Protein AF-A0A2D9H4W1-F1 (afdb_monomer)

Foldseek 3Di:
DPPPPPLPAQDAQCRQCVVVQVQWDFPDWADDDFKIWTWTAHPQGKIKIFIWGQDPSHIHTPDMDIDHD

Mean predicted aligned error: 6.8 Å

Secondary structure (DSSP, 8-state):
---------S--HHHHHHHHHTT-EEEEEEEETTEEEEEEEETTTEEEEEEEEEETTEEEEEEEEEEE-

Solvent-accessible surface area (backbone atoms only — not comparable to full-atom values): 4064 Å² total; per-residue (Å²): 133,84,78,83,65,71,74,76,57,64,31,49,69,68,64,44,44,51,87,74,34,82,78,33,43,83,75,47,76,50,80,54,100,52,38,33,40,42,34,26,41,27,93,87,63,34,36,36,41,32,39,27,40,57,49,101,70,20,34,39,70,78,48,71,50,78,49,74,119

Nearest PDB structures (foldseek):
  5ts4-assembly1_A  TM=8.071E-01  e=2.998E-01  synthetic construct
  8f5o-assembly1_E  TM=7.866E-01  e=5.128E-01  Leishmania tarentolae
  2xf3-assembly1_A  TM=6.043E-01  e=1.752E-01  Streptomyces clavuligerus
  2xf3-assembly2_B  TM=6.064E-01  e=2.660E-01  Streptomyces clavuligerus
  1yqf-assembly2_E  TM=5.057E-01  e=1.593E+00  Leishmania major

Radius of gyration: 13.34 Å; Cα contacts (8 Å, |Δi|>4): 130; chains: 1; bounding box: 28×38×35 Å

pLDDT: mean 84.63, std 15.38, range [37.28, 96.38]

Structure (mmCIF, N/CA/C/O backbone):
data_AF-A0A2D9H4W1-F1
#
_entry.id   AF-A0A2D9H4W1-F1
#
loop_
_atom_site.group_PDB
_atom_site.id
_atom_site.type_symbol
_atom_site.label_atom_id
_atom_site.label_alt_id
_atom_site.label_comp_id
_atom_site.label_asym_id
_atom_site.label_entity_id
_atom_site.label_seq_id
_atom_site.pdbx_PDB_ins_code
_atom_site.Cartn_x
_atom_site.Cartn_y
_atom_site.Cartn_z
_atom_site.occupancy
_atom_site.B_iso_or_equiv
_atom_site.auth_seq_id
_atom_site.auth_comp_id
_atom_site.auth_asym_id
_atom_site.auth_atom_id
_atom_site.pdbx_PDB_model_num
ATOM 1 N N . MET A 1 1 ? 0.471 -27.479 -19.766 1.00 37.28 1 MET A N 1
ATOM 2 C CA . MET A 1 1 ? -0.393 -26.285 -19.730 1.00 37.28 1 MET A CA 1
ATOM 3 C C . MET A 1 1 ? 0.406 -25.254 -18.981 1.00 37.28 1 MET A C 1
ATOM 5 O O . MET 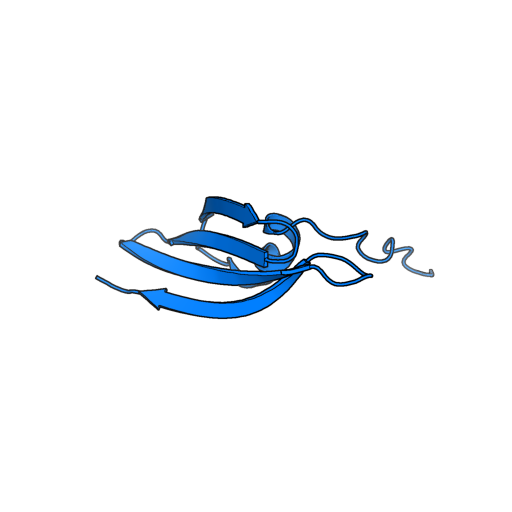A 1 1 ? 0.302 -25.154 -17.767 1.00 37.28 1 MET A O 1
ATOM 9 N N . ASP A 1 2 ? 1.310 -24.618 -19.708 1.00 43.19 2 ASP A N 1
ATOM 10 C CA . ASP A 1 2 ? 2.068 -23.477 -19.235 1.00 43.19 2 ASP A CA 1
ATOM 11 C C . ASP A 1 2 ? 1.046 -22.361 -19.057 1.00 43.19 2 ASP A C 1
ATOM 13 O O . ASP A 1 2 ? 0.377 -21.945 -20.003 1.00 43.19 2 ASP A O 1
ATOM 17 N N . LEU A 1 3 ? 0.793 -22.024 -17.797 1.00 43.16 3 LEU A N 1
ATOM 18 C CA . LEU A 1 3 ? -0.066 -20.918 -17.438 1.00 43.16 3 LEU A CA 1
ATOM 19 C C . LEU A 1 3 ? 0.718 -19.673 -17.857 1.00 43.16 3 LEU A C 1
ATOM 21 O O . LEU A 1 3 ? 1.610 -19.239 -17.134 1.00 43.16 3 LEU A O 1
ATOM 25 N N . ASP A 1 4 ? 0.447 -19.188 -19.067 1.00 45.06 4 ASP A N 1
ATOM 26 C CA . ASP A 1 4 ? 0.908 -17.905 -19.597 1.00 45.06 4 ASP A CA 1
ATOM 27 C C . ASP A 1 4 ? 0.256 -16.810 -18.735 1.00 45.06 4 ASP A C 1
ATOM 29 O O . ASP A 1 4 ? -0.731 -16.179 -19.103 1.00 45.06 4 ASP A O 1
ATOM 33 N N . ILE A 1 5 ? 0.711 -16.701 -17.483 1.00 53.44 5 ILE A N 1
ATOM 34 C CA . ILE A 1 5 ? 0.517 -15.504 -16.687 1.00 53.44 5 ILE A CA 1
ATOM 35 C C . ILE A 1 5 ? 1.490 -14.527 -17.337 1.00 53.44 5 ILE A C 1
ATOM 37 O O . ILE A 1 5 ? 2.698 -14.758 -17.208 1.00 53.44 5 ILE A O 1
ATOM 41 N N . PRO A 1 6 ? 1.025 -13.498 -18.072 1.00 47.69 6 PRO A N 1
ATOM 42 C CA . PRO A 1 6 ? 1.925 -12.440 -18.497 1.00 47.69 6 PRO A CA 1
ATOM 43 C C . PRO A 1 6 ? 2.684 -12.009 -17.244 1.00 47.69 6 PRO A C 1
ATOM 45 O O . PRO A 1 6 ? 2.054 -11.669 -16.239 1.00 47.69 6 PRO A O 1
ATOM 48 N N . GLY A 1 7 ? 4.022 -12.115 -17.252 1.00 50.50 7 GLY A N 1
ATOM 49 C CA . GLY A 1 7 ? 4.832 -11.532 -16.176 1.00 50.50 7 GLY A CA 1
ATOM 50 C C . GLY A 1 7 ? 4.300 -10.117 -15.940 1.00 50.50 7 GLY A C 1
ATOM 51 O O . GLY A 1 7 ? 3.949 -9.506 -16.949 1.00 50.50 7 GLY A O 1
ATO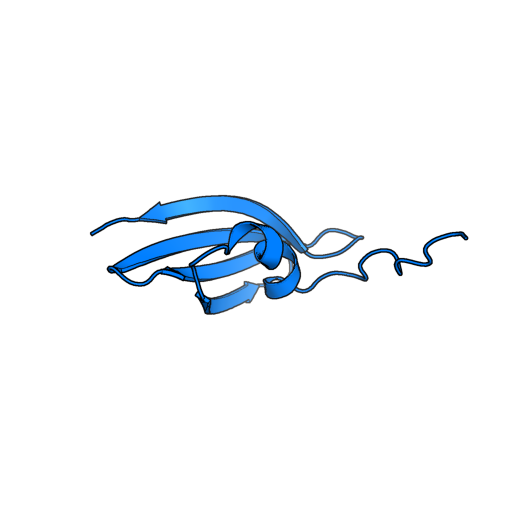M 52 N N . PRO A 1 8 ? 4.127 -9.659 -14.685 1.00 49.34 8 PRO A N 1
ATOM 53 C CA . PRO A 1 8 ? 3.017 -8.794 -14.238 1.00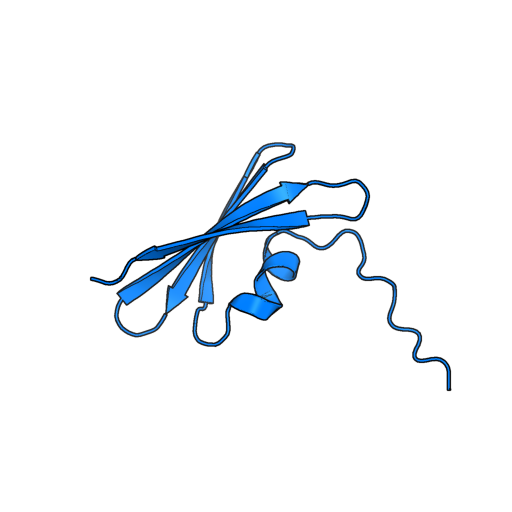 49.34 8 PRO A CA 1
ATOM 54 C C . PRO A 1 8 ? 2.881 -7.390 -14.870 1.00 49.34 8 PRO A C 1
ATOM 56 O O . PRO A 1 8 ? 2.217 -6.526 -14.313 1.00 49.34 8 PRO A O 1
ATOM 59 N N . GLY A 1 9 ? 3.468 -7.129 -16.036 1.00 60.28 9 GLY A N 1
ATOM 60 C CA . GLY A 1 9 ? 3.685 -5.797 -16.552 1.00 60.28 9 GLY A CA 1
ATOM 61 C C . GLY A 1 9 ? 4.655 -5.073 -15.635 1.00 60.28 9 GLY A C 1
ATOM 62 O O . GLY A 1 9 ? 5.211 -5.649 -14.705 1.00 60.28 9 GLY A O 1
ATOM 63 N N . THR A 1 10 ? 4.870 -3.801 -15.911 1.00 76.44 10 THR A N 1
ATOM 64 C CA . THR A 1 10 ? 5.262 -2.846 -14.881 1.00 76.44 10 THR A CA 1
ATOM 65 C C . THR A 1 10 ? 3.979 -2.512 -1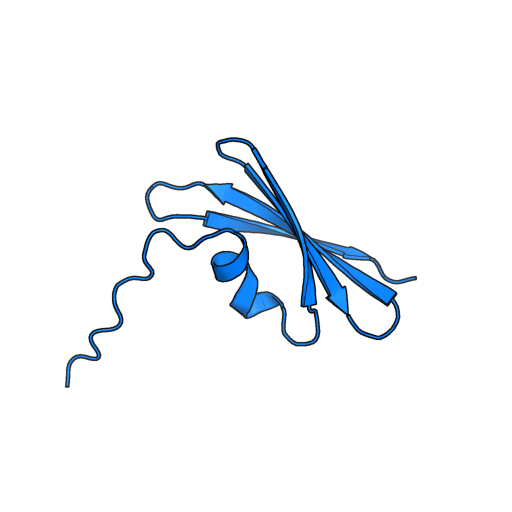4.101 1.00 76.44 10 THR A C 1
ATOM 67 O O . THR A 1 10 ? 3.240 -1.653 -14.594 1.00 76.44 10 THR A O 1
ATOM 70 N N . PRO A 1 11 ? 3.639 -3.209 -12.988 1.00 83.50 11 PRO A N 1
ATOM 71 C CA . PRO A 1 11 ? 2.406 -2.964 -12.238 1.00 83.50 11 PRO A CA 1
ATOM 72 C C . PRO A 1 11 ? 2.311 -1.499 -11.844 1.00 83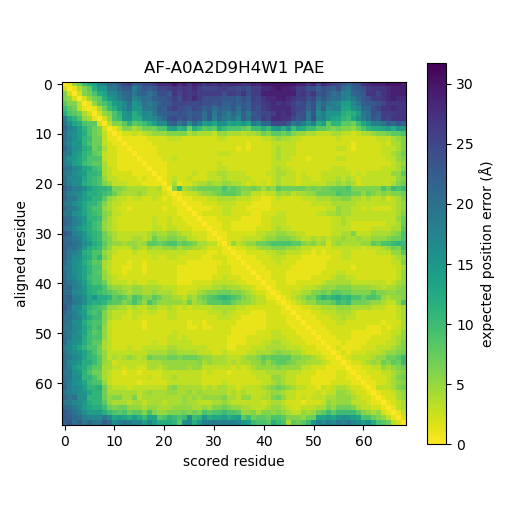.50 11 PRO A C 1
ATOM 74 O O . PRO A 1 11 ? 3.326 -0.915 -11.460 1.00 83.50 11 PRO A O 1
ATOM 77 N N . THR A 1 12 ? 1.112 -0.921 -11.920 1.00 90.06 12 THR A N 1
ATOM 78 C CA . THR A 1 12 ? 0.827 0.419 -11.385 1.00 90.06 12 THR A CA 1
ATOM 79 C C . THR A 1 12 ? 0.885 0.417 -9.850 1.00 90.06 12 THR A C 1
ATOM 81 O O . THR A 1 12 ? 0.840 -0.658 -9.239 1.00 90.06 12 THR A O 1
ATOM 84 N N . PRO A 1 13 ? 0.946 1.586 -9.178 1.00 90.56 13 PRO A N 1
ATOM 85 C CA . PRO A 1 13 ? 0.945 1.626 -7.715 1.00 90.56 13 PRO A CA 1
ATOM 86 C C . PRO A 1 13 ? -0.268 0.912 -7.099 1.00 90.56 13 PRO A C 1
ATOM 88 O O . PRO A 1 13 ? -0.149 0.209 -6.098 1.00 90.56 13 PRO A O 1
ATOM 91 N N . GLU A 1 14 ? -1.429 1.030 -7.743 1.00 92.81 14 GLU A N 1
ATOM 92 C CA . GLU A 1 14 ? -2.678 0.384 -7.333 1.00 92.81 14 GLU A CA 1
ATOM 93 C C . GLU A 1 14 ? -2.606 -1.146 -7.456 1.00 92.81 14 GLU A C 1
ATOM 95 O O . GLU A 1 14 ? -2.998 -1.869 -6.537 1.00 92.81 14 GLU A O 1
ATOM 100 N N . GLU A 1 15 ? -2.069 -1.652 -8.570 1.00 91.31 15 GLU A N 1
ATOM 101 C CA . GLU A 1 15 ? -1.884 -3.090 -8.804 1.00 91.31 15 GLU A CA 1
ATOM 102 C C . GLU A 1 15 ? -0.850 -3.690 -7.846 1.00 91.31 15 GLU A C 1
ATOM 104 O O . GLU A 1 15 ? -1.032 -4.805 -7.350 1.00 91.31 15 GLU A O 1
ATOM 109 N N . ALA A 1 16 ? 0.201 -2.931 -7.533 1.00 90.75 16 ALA A N 1
ATOM 110 C CA . ALA A 1 16 ? 1.248 -3.327 -6.604 1.00 90.75 16 ALA A CA 1
ATOM 111 C C . ALA A 1 16 ? 0.726 -3.490 -5.165 1.00 90.75 16 ALA A C 1
ATOM 113 O O . ALA A 1 16 ? 1.162 -4.399 -4.451 1.00 90.75 16 ALA A O 1
ATOM 114 N N . VAL A 1 17 ? -0.240 -2.664 -4.736 1.00 91.88 17 VAL A N 1
ATOM 115 C CA . VAL A 1 17 ? -0.854 -2.793 -3.402 1.00 91.88 17 VAL A CA 1
ATOM 116 C C . VAL A 1 17 ? -2.073 -3.712 -3.360 1.00 91.88 17 VAL A C 1
ATOM 118 O O . VAL A 1 17 ? -2.472 -4.124 -2.269 1.00 91.88 17 VAL A O 1
ATOM 121 N N . ALA A 1 18 ? -2.658 -4.080 -4.506 1.00 91.12 18 ALA A N 1
ATOM 122 C CA . ALA A 1 18 ? -3.878 -4.887 -4.585 1.00 91.12 18 ALA A CA 1
ATOM 123 C C . ALA A 1 18 ? -3.868 -6.163 -3.708 1.00 91.12 18 ALA A C 1
ATOM 125 O O . ALA A 1 18 ? -4.875 -6.423 -3.038 1.00 91.12 18 ALA A O 1
ATOM 126 N N . PRO A 1 19 ? -2.758 -6.927 -3.599 1.00 89.88 19 PRO A N 1
ATOM 127 C CA . PRO A 1 19 ? -2.689 -8.096 -2.716 1.00 89.88 19 PRO A CA 1
ATOM 128 C C . PRO A 1 19 ? -2.830 -7.772 -1.217 1.00 89.88 19 PRO A C 1
ATOM 130 O O . PRO A 1 19 ? -3.174 -8.650 -0.424 1.00 89.88 19 PRO A O 1
ATOM 133 N N . TYR A 1 20 ? -2.565 -6.526 -0.815 1.00 87.69 20 TYR A N 1
ATOM 134 C CA . TYR A 1 20 ? -2.538 -6.063 0.576 1.00 87.69 20 TYR A CA 1
ATOM 135 C C . TYR A 1 20 ? -3.819 -5.334 1.006 1.00 87.69 20 TYR A C 1
ATOM 137 O O . TYR A 1 20 ? -4.005 -5.069 2.200 1.00 87.69 20 TYR A O 1
ATOM 145 N N . LEU A 1 21 ? -4.713 -5.025 0.059 1.00 87.19 21 LEU A N 1
ATOM 146 C CA . LEU A 1 21 ? -5.927 -4.255 0.322 1.00 87.19 21 LEU A CA 1
ATOM 147 C C . LEU A 1 21 ? -6.953 -5.046 1.139 1.00 87.19 21 LEU A C 1
ATOM 149 O O . LEU A 1 21 ? -7.481 -4.513 2.103 1.00 87.19 21 LEU A O 1
ATOM 153 N N . ASN A 1 22 ? -7.181 -6.335 0.875 1.00 86.56 22 ASN A N 1
ATOM 154 C CA . ASN A 1 22 ? -8.177 -7.150 1.595 1.00 86.56 22 ASN A CA 1
ATOM 155 C C . ASN A 1 22 ? -9.555 -6.445 1.722 1.00 86.56 22 ASN A C 1
ATOM 157 O O . ASN A 1 22 ? -10.297 -6.415 0.747 1.00 86.56 22 ASN A O 1
ATOM 161 N N . ALA A 1 23 ? -9.892 -5.880 2.892 1.00 87.50 23 ALA A N 1
ATOM 162 C CA . ALA A 1 23 ? -11.134 -5.136 3.149 1.00 87.50 23 ALA A CA 1
ATOM 163 C C . ALA A 1 23 ? -11.007 -3.608 2.961 1.00 87.50 23 ALA A C 1
ATOM 165 O O . ALA A 1 23 ? -11.985 -2.886 3.151 1.00 87.50 23 ALA A O 1
ATOM 166 N N . TYR A 1 24 ? -9.809 -3.119 2.646 1.00 91.38 24 TYR A N 1
ATOM 167 C CA . TYR A 1 24 ? -9.522 -1.721 2.357 1.00 91.38 24 TYR A CA 1
ATOM 168 C C . TYR A 1 24 ? -9.827 -1.413 0.888 1.00 91.38 24 TYR A C 1
ATOM 170 O O . TYR A 1 24 ? -9.619 -2.251 0.011 1.00 91.38 24 TYR A O 1
ATOM 178 N N . VAL A 1 25 ? -10.285 -0.196 0.618 1.00 93.62 25 VAL A N 1
ATOM 179 C CA . VAL A 1 25 ? -10.454 0.364 -0.726 1.00 93.62 25 VAL A CA 1
ATOM 180 C C . VAL A 1 25 ? -9.449 1.488 -0.925 1.00 93.62 25 VAL A C 1
ATOM 182 O O . VAL A 1 25 ? -9.193 2.240 0.010 1.00 93.62 25 VAL A O 1
ATOM 185 N N . ILE A 1 26 ? -8.866 1.600 -2.117 1.00 93.88 26 ILE A N 1
ATOM 186 C CA . ILE A 1 26 ? -7.980 2.724 -2.438 1.00 93.88 26 ILE A CA 1
ATOM 187 C C . ILE A 1 26 ? -8.806 4.010 -2.383 1.00 93.88 26 ILE A C 1
ATOM 189 O O . ILE A 1 26 ? -9.848 4.111 -3.031 1.00 93.88 26 ILE A O 1
ATOM 193 N N . ALA A 1 27 ? -8.345 4.955 -1.576 1.00 94.19 27 ALA A N 1
ATOM 194 C CA . ALA A 1 27 ? -8.940 6.269 -1.411 1.00 94.19 27 ALA A CA 1
ATOM 195 C C . ALA A 1 27 ? -8.168 7.328 -2.200 1.00 94.19 27 ALA A C 1
ATOM 197 O O . ALA A 1 27 ? -8.784 8.220 -2.778 1.00 94.19 27 ALA A O 1
ATOM 198 N N . ASP A 1 28 ? -6.838 7.210 -2.235 1.00 95.12 28 ASP A N 1
ATOM 199 C CA . ASP A 1 28 ? -5.961 8.179 -2.882 1.00 95.12 28 ASP A CA 1
ATOM 200 C C . ASP A 1 28 ? -4.643 7.537 -3.346 1.00 95.12 28 ASP A C 1
ATOM 202 O O . ASP A 1 28 ? -4.184 6.546 -2.764 1.00 95.12 28 ASP A O 1
ATOM 206 N N . VAL A 1 29 ? -4.061 8.092 -4.411 1.00 95.06 29 VAL A N 1
ATOM 207 C CA . VAL A 1 29 ? -2.780 7.670 -4.988 1.00 95.06 29 VAL A CA 1
ATOM 208 C C . VAL A 1 29 ? -1.992 8.913 -5.390 1.00 95.06 29 VAL A C 1
ATOM 210 O O . VAL A 1 29 ? -2.403 9.651 -6.287 1.00 95.06 29 VAL A O 1
ATOM 213 N N . GLU A 1 30 ? -0.829 9.102 -4.778 1.00 95.75 30 GLU A N 1
ATOM 214 C CA . GLU A 1 30 ? 0.116 10.169 -5.107 1.00 95.75 30 GLU A CA 1
ATOM 215 C C . GLU A 1 30 ? 1.359 9.547 -5.746 1.00 95.75 30 GLU A C 1
ATOM 217 O O . GLU A 1 30 ? 2.020 8.718 -5.131 1.00 95.75 30 GLU A O 1
ATOM 222 N N . GLU A 1 31 ? 1.690 9.927 -6.980 1.00 93.81 31 GLU A N 1
ATOM 223 C CA . GLU A 1 31 ? 2.867 9.424 -7.698 1.00 93.81 31 GLU A CA 1
ATOM 224 C C . GLU A 1 31 ? 3.877 10.556 -7.938 1.00 93.81 31 GLU A C 1
ATOM 226 O O . GLU A 1 31 ? 3.551 11.594 -8.517 1.00 93.81 31 GLU A O 1
ATOM 231 N N . GLU A 1 32 ? 5.126 10.336 -7.534 1.00 91.19 32 GLU A N 1
ATOM 232 C CA . GLU A 1 32 ? 6.254 11.251 -7.691 1.00 91.19 32 GLU A CA 1
ATOM 233 C C . GLU A 1 32 ? 7.479 10.541 -8.280 1.00 91.19 32 GLU A C 1
ATOM 235 O O . GLU A 1 32 ? 8.353 10.061 -7.559 1.00 91.19 32 GLU A O 1
ATOM 240 N N . GLN A 1 33 ? 7.599 10.560 -9.612 1.00 88.81 33 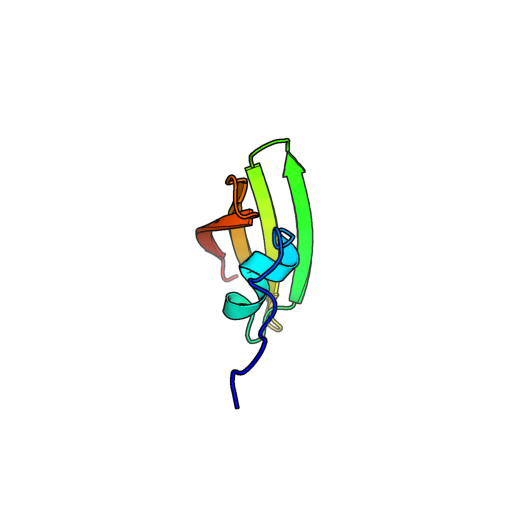GLN A N 1
ATOM 241 C CA . GLN A 1 33 ? 8.739 10.027 -10.376 1.00 88.81 33 GLN A CA 1
ATOM 242 C C . GLN A 1 33 ? 9.069 8.561 -10.048 1.00 88.81 33 GLN A C 1
ATOM 244 O O . GLN A 1 33 ? 8.653 7.661 -10.767 1.00 88.81 33 GLN A O 1
ATOM 249 N N . THR A 1 34 ? 9.857 8.333 -8.996 1.00 92.12 34 THR A N 1
ATOM 250 C CA . THR A 1 34 ? 10.321 7.020 -8.538 1.00 92.12 34 THR A CA 1
ATOM 251 C C . THR A 1 34 ? 9.684 6.570 -7.226 1.00 92.12 34 THR A C 1
ATOM 253 O O . THR A 1 34 ? 10.026 5.500 -6.733 1.00 92.12 34 THR A O 1
ATOM 256 N N . SER A 1 35 ? 8.800 7.373 -6.642 1.00 93.81 35 SER A N 1
ATOM 257 C CA . SER A 1 35 ? 8.106 7.097 -5.385 1.00 93.81 35 SER A CA 1
ATOM 258 C C . SER A 1 35 ? 6.603 7.261 -5.575 1.00 93.81 35 SER A C 1
ATOM 260 O O . SER A 1 35 ? 6.178 8.104 -6.357 1.00 93.81 35 SER A O 1
ATOM 262 N N . ALA A 1 36 ? 5.796 6.464 -4.886 1.00 94.56 36 ALA A N 1
ATOM 263 C CA . ALA A 1 36 ? 4.351 6.635 -4.861 1.00 94.56 36 ALA A CA 1
ATOM 264 C C . ALA A 1 36 ? 3.805 6.318 -3.474 1.00 94.56 36 ALA A C 1
ATOM 266 O O . ALA A 1 36 ? 4.332 5.457 -2.774 1.00 94.56 36 ALA A O 1
ATOM 267 N N . THR A 1 37 ? 2.727 6.988 -3.104 1.00 96.38 37 THR A N 1
ATOM 268 C CA . THR A 1 37 ? 1.998 6.762 -1.865 1.00 96.38 37 THR A CA 1
ATOM 269 C C . THR A 1 37 ? 0.591 6.324 -2.223 1.00 96.38 37 THR A C 1
ATOM 271 O O . THR A 1 37 ? -0.116 7.031 -2.937 1.00 96.38 37 THR A O 1
ATOM 274 N N . VAL A 1 38 ? 0.161 5.163 -1.735 1.00 95.94 38 VAL A N 1
ATOM 275 C CA . VAL A 1 38 ? -1.227 4.711 -1.890 1.00 95.94 38 VAL A CA 1
ATOM 276 C C . VAL A 1 38 ? -1.909 4.733 -0.537 1.00 95.94 38 VAL A C 1
ATOM 278 O O . VAL A 1 38 ? -1.505 4.026 0.385 1.00 95.94 38 VAL A O 1
ATOM 281 N N . THR A 1 39 ? -2.979 5.509 -0.426 1.00 95.88 39 THR A N 1
ATOM 282 C CA . THR A 1 39 ? -3.827 5.537 0.762 1.00 95.88 39 THR A CA 1
ATOM 283 C C . THR A 1 39 ? -5.055 4.673 0.525 1.00 95.88 39 THR A C 1
ATOM 285 O O . THR A 1 39 ? -5.779 4.838 -0.453 1.00 95.88 39 THR A O 1
ATOM 288 N N . ALA A 1 40 ? -5.311 3.751 1.444 1.00 95.12 40 ALA A N 1
ATOM 289 C CA . ALA A 1 40 ? -6.449 2.856 1.425 1.00 95.12 40 ALA A CA 1
ATOM 290 C C . ALA A 1 40 ? -7.237 2.945 2.734 1.00 95.12 40 ALA A C 1
ATOM 292 O O . ALA A 1 40 ? -6.667 3.044 3.818 1.00 95.12 40 ALA A O 1
ATOM 293 N N . GLU A 1 41 ? -8.556 2.855 2.658 1.00 94.44 41 GLU A N 1
ATOM 294 C CA . GLU A 1 41 ? -9.461 2.996 3.796 1.00 94.44 41 GLU A CA 1
ATOM 295 C C . GLU A 1 41 ? -10.322 1.747 3.959 1.00 94.44 41 GLU A C 1
ATOM 297 O O . GLU A 1 41 ? -10.836 1.197 2.989 1.00 94.44 41 GLU A O 1
ATOM 302 N N . ALA A 1 42 ? -10.500 1.291 5.194 1.00 91.81 42 ALA A N 1
ATOM 303 C CA . ALA A 1 42 ? -11.397 0.196 5.529 1.00 91.81 42 ALA A CA 1
ATOM 304 C C . ALA A 1 42 ? -12.676 0.712 6.207 1.00 91.81 42 ALA A C 1
ATOM 306 O O . ALA A 1 42 ? -12.649 1.707 6.947 1.00 91.81 42 ALA A O 1
ATOM 307 N N . PRO A 1 43 ? -13.805 -0.001 6.036 1.00 84.31 43 PRO A N 1
ATOM 308 C CA . PRO A 1 43 ? -15.018 0.282 6.789 1.00 84.31 43 PRO A CA 1
ATOM 309 C C . PRO A 1 43 ? -14.730 0.188 8.294 1.00 84.31 43 PRO A C 1
ATOM 311 O O . PRO A 1 43 ? -14.244 -0.829 8.785 1.00 84.31 43 PRO A O 1
ATOM 314 N N . GLY A 1 44 ? -15.019 1.268 9.023 1.00 83.25 44 GLY A N 1
ATOM 315 C CA . GLY A 1 44 ? -14.663 1.415 10.440 1.00 83.25 44 GLY A CA 1
ATOM 316 C C . GLY A 1 44 ? -13.576 2.457 10.723 1.00 83.25 44 GLY A C 1
ATOM 317 O O . GLY A 1 44 ? -13.226 2.630 11.884 1.00 83.25 44 GLY A O 1
ATOM 318 N N . GLY A 1 45 ? -13.078 3.167 9.702 1.00 85.31 45 GLY A N 1
ATOM 319 C CA . GLY A 1 45 ? -12.169 4.309 9.878 1.00 85.31 45 GLY A CA 1
ATOM 320 C C . GLY A 1 45 ? -10.704 3.923 10.080 1.00 85.31 45 GLY A C 1
ATOM 321 O O . GLY A 1 45 ? -9.923 4.720 10.594 1.00 85.31 45 GLY A O 1
ATOM 322 N N . ALA A 1 46 ? -10.328 2.697 9.710 1.00 90.94 46 ALA A N 1
ATOM 323 C CA . ALA A 1 46 ? -8.927 2.312 9.640 1.00 90.94 46 ALA A CA 1
ATOM 324 C C . ALA A 1 46 ? -8.358 2.728 8.280 1.00 90.94 46 ALA A C 1
ATOM 326 O O . ALA A 1 46 ? -8.957 2.439 7.245 1.00 90.94 46 ALA A O 1
ATOM 327 N N . THR A 1 47 ? -7.180 3.340 8.283 1.00 92.88 47 THR A N 1
ATOM 328 C CA . THR A 1 47 ? -6.487 3.793 7.072 1.00 92.88 47 THR A CA 1
ATOM 329 C C . THR A 1 47 ? -5.145 3.083 6.976 1.00 92.88 47 THR A C 1
ATOM 331 O O . TH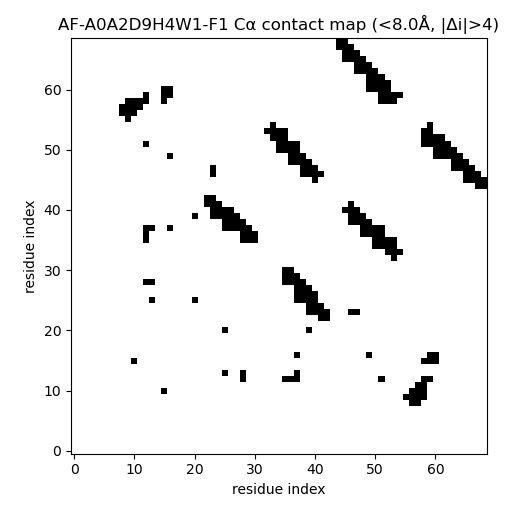R A 1 47 ? -4.450 2.911 7.978 1.00 92.88 47 THR A O 1
ATOM 334 N N . ARG A 1 48 ? -4.776 2.652 5.774 1.00 93.62 48 ARG A N 1
ATOM 335 C CA . ARG A 1 48 ? -3.455 2.133 5.433 1.00 93.62 48 ARG A CA 1
ATOM 336 C C . ARG A 1 48 ? -2.816 3.048 4.416 1.00 93.62 48 ARG A C 1
ATOM 338 O O . ARG A 1 48 ? -3.441 3.376 3.421 1.00 93.62 48 A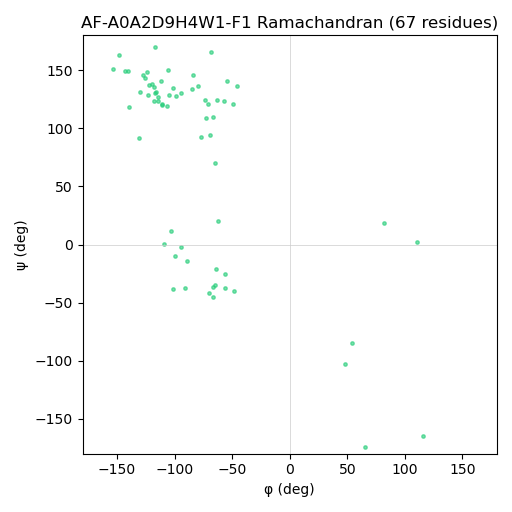RG A O 1
ATOM 345 N N . VAL A 1 49 ? -1.576 3.417 4.667 1.00 94.88 49 VAL A N 1
ATOM 346 C CA . VAL A 1 49 ? -0.760 4.181 3.731 1.00 94.88 49 VAL A CA 1
ATOM 347 C C . VAL A 1 49 ? 0.386 3.278 3.315 1.00 94.88 49 VAL A C 1
ATOM 349 O O . VAL A 1 49 ? 1.073 2.745 4.183 1.00 94.88 49 VAL A O 1
ATOM 352 N N . PHE A 1 50 ? 0.537 3.053 2.017 1.00 94.94 50 PHE A N 1
ATOM 353 C CA . PHE A 1 50 ? 1.610 2.270 1.420 1.00 94.94 50 PHE A CA 1
ATOM 354 C C . PHE A 1 50 ? 2.604 3.222 0.773 1.00 94.94 50 PHE A C 1
ATOM 356 O O . PHE A 1 50 ? 2.196 4.049 -0.037 1.00 94.94 50 PHE A O 1
ATOM 363 N N . ASP A 1 51 ? 3.884 3.065 1.089 1.00 95.62 51 ASP A N 1
ATOM 364 C CA . ASP A 1 51 ? 4.970 3.709 0.358 1.00 95.62 51 ASP A CA 1
ATOM 365 C C . ASP A 1 51 ? 5.482 2.724 -0.692 1.00 95.62 51 ASP A C 1
ATOM 367 O O . ASP A 1 51 ? 5.763 1.560 -0.379 1.00 95.62 51 ASP A O 1
ATOM 371 N N . LEU A 1 52 ? 5.605 3.182 -1.931 1.00 94.69 52 LEU A N 1
ATOM 372 C CA . LEU A 1 52 ? 6.086 2.399 -3.053 1.00 94.69 52 LEU A CA 1
ATOM 373 C C . LEU A 1 52 ? 7.286 3.061 -3.720 1.00 94.69 52 LEU A C 1
ATOM 375 O O . LEU A 1 52 ? 7.356 4.284 -3.839 1.00 94.69 52 LEU A O 1
ATOM 379 N N . THR A 1 53 ? 8.171 2.231 -4.259 1.00 94.00 53 THR A N 1
ATOM 380 C CA . THR A 1 53 ? 9.272 2.649 -5.127 1.00 94.00 53 THR A CA 1
ATOM 381 C C . THR A 1 53 ? 9.113 2.027 -6.505 1.00 94.00 53 THR A C 1
ATOM 383 O O . THR A 1 53 ? 8.850 0.827 -6.642 1.00 94.00 53 THR A O 1
ATOM 386 N N . LEU A 1 54 ? 9.318 2.841 -7.538 1.00 91.19 54 LEU A N 1
ATOM 387 C CA . LEU A 1 54 ? 9.406 2.386 -8.918 1.00 91.19 54 LEU A CA 1
ATOM 388 C C . LEU A 1 54 ? 10.747 1.685 -9.139 1.00 91.19 54 LEU A C 1
ATOM 390 O O . LEU A 1 54 ? 11.815 2.260 -8.914 1.00 91.19 54 LEU A O 1
ATOM 394 N N . ARG A 1 55 ? 10.687 0.446 -9.615 1.00 89.06 55 ARG A N 1
ATOM 395 C CA . ARG A 1 55 ? 11.837 -0.364 -10.023 1.00 89.06 55 ARG A CA 1
ATOM 396 C C . ARG A 1 55 ? 11.742 -0.667 -11.519 1.00 89.06 55 ARG A C 1
ATOM 398 O O . ARG A 1 55 ? 10.716 -0.403 -12.144 1.00 89.06 55 ARG A O 1
ATOM 405 N N . ASP A 1 56 ? 12.804 -1.224 -12.104 1.00 85.81 56 ASP A N 1
ATOM 406 C CA . ASP A 1 56 ? 12.842 -1.577 -13.535 1.00 85.81 56 ASP A CA 1
ATOM 407 C C . ASP A 1 56 ? 11.698 -2.518 -13.965 1.00 85.81 56 ASP A C 1
ATOM 409 O O . ASP A 1 56 ? 11.303 -2.525 -15.130 1.00 85.81 56 ASP A O 1
ATOM 413 N N . ASP A 1 57 ? 11.159 -3.303 -13.031 1.00 83.50 57 ASP A N 1
ATOM 414 C CA . ASP A 1 57 ? 10.059 -4.244 -13.232 1.00 83.50 57 ASP A CA 1
ATOM 415 C C . ASP A 1 57 ? 8.702 -3.741 -12.705 1.00 83.50 57 ASP A C 1
ATOM 417 O O . ASP A 1 57 ? 7.749 -4.511 -12.684 1.00 83.50 57 ASP A O 1
ATOM 421 N N . GLY A 1 58 ? 8.586 -2.456 -12.339 1.00 87.19 58 GLY A N 1
ATOM 422 C CA . GLY A 1 58 ? 7.342 -1.786 -11.938 1.00 87.19 58 GLY A CA 1
ATOM 423 C C . GLY A 1 58 ? 7.316 -1.305 -10.488 1.00 87.19 58 GLY A C 1
ATOM 424 O O . GLY A 1 58 ? 8.356 -1.164 -9.846 1.00 87.19 58 GLY A O 1
ATOM 425 N N . TRP A 1 59 ? 6.125 -0.980 -9.984 1.00 90.88 59 TRP A N 1
ATOM 426 C CA . TRP A 1 59 ? 5.948 -0.445 -8.633 1.00 90.88 59 TRP A CA 1
ATOM 427 C C . TRP A 1 59 ? 5.987 -1.541 -7.564 1.00 90.88 59 TRP A C 1
ATOM 429 O O . TRP A 1 59 ? 5.362 -2.591 -7.707 1.00 90.88 59 TRP A O 1
ATOM 439 N N . TRP A 1 60 ? 6.693 -1.276 -6.463 1.00 90.81 60 TRP A N 1
ATOM 440 C CA . TRP A 1 60 ? 6.811 -2.197 -5.332 1.00 90.81 60 TRP A CA 1
ATOM 441 C C . TRP A 1 60 ? 6.501 -1.494 -4.017 1.00 90.81 60 TRP A C 1
ATOM 443 O O . TRP A 1 60 ? 7.110 -0.459 -3.763 1.00 90.81 60 TRP A O 1
ATOM 453 N N . PRO A 1 61 ? 5.642 -2.057 -3.149 1.00 91.81 61 PRO A N 1
ATOM 454 C CA . PRO A 1 61 ? 5.464 -1.537 -1.802 1.00 91.81 61 PRO A CA 1
ATOM 455 C C . PRO A 1 61 ? 6.703 -1.834 -0.953 1.00 91.81 61 PRO A C 1
ATOM 457 O O . PRO A 1 61 ? 7.075 -2.994 -0.760 1.00 91.81 61 PRO A O 1
ATOM 460 N N . ASP A 1 62 ? 7.335 -0.789 -0.431 1.00 90.31 62 ASP A N 1
ATOM 461 C CA . ASP A 1 62 ? 8.484 -0.897 0.473 1.00 90.31 62 ASP A CA 1
ATOM 462 C C . ASP A 1 62 ? 8.041 -0.947 1.937 1.00 90.31 62 ASP A C 1
ATOM 464 O O . ASP A 1 62 ? 8.598 -1.702 2.740 1.00 90.31 62 ASP A O 1
ATOM 468 N N . SER A 1 63 ? 7.008 -0.178 2.284 1.00 90.12 63 SER A N 1
ATOM 469 C CA . SER A 1 63 ? 6.431 -0.135 3.626 1.00 90.12 63 SER A CA 1
ATOM 470 C C . SER A 1 63 ? 4.938 0.148 3.602 1.00 90.12 63 SER A C 1
ATOM 472 O O . SER A 1 63 ? 4.380 0.617 2.613 1.00 90.12 63 SER A O 1
ATOM 474 N N . TYR A 1 64 ? 4.278 -0.142 4.722 1.00 89.44 64 TYR A N 1
ATOM 475 C CA . TYR A 1 64 ? 2.960 0.409 4.992 1.00 89.44 64 TYR A CA 1
ATOM 476 C C . TYR A 1 64 ? 2.820 0.802 6.459 1.00 89.44 64 TYR A C 1
ATOM 478 O O . TYR A 1 64 ? 3.401 0.174 7.350 1.00 89.44 64 TYR A O 1
ATOM 486 N N . VAL A 1 65 ? 2.005 1.822 6.703 1.00 90.88 65 VAL A N 1
ATOM 487 C CA . VAL A 1 65 ? 1.578 2.256 8.032 1.00 90.88 65 VAL A CA 1
ATOM 488 C C . VAL A 1 65 ? 0.071 2.076 8.133 1.00 90.88 65 VAL A C 1
ATOM 490 O O . VAL A 1 65 ? -0.677 2.498 7.256 1.00 90.88 65 VAL 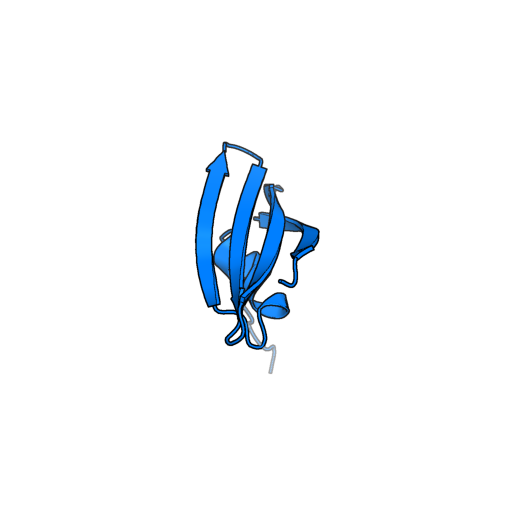A O 1
ATOM 493 N N . GLU A 1 66 ? -0.385 1.438 9.208 1.00 89.19 66 GLU A N 1
ATOM 494 C CA . GLU A 1 66 ? -1.807 1.311 9.522 1.00 89.19 66 GLU A CA 1
ATOM 495 C C . GLU A 1 66 ? -2.159 2.238 10.688 1.00 89.19 66 GLU A C 1
ATOM 497 O O . GLU A 1 66 ? -1.644 2.086 11.797 1.00 89.19 66 GLU A O 1
ATOM 502 N N . CYS A 1 67 ? -3.067 3.177 10.440 1.00 84.75 67 CYS A N 1
ATOM 503 C CA . CYS A 1 67 ? -3.660 4.037 11.453 1.00 84.75 67 CYS A CA 1
ATOM 504 C C . CYS A 1 67 ? -5.062 3.526 11.798 1.00 84.75 67 CYS A C 1
ATOM 506 O O . CYS A 1 67 ? -5.864 3.209 10.917 1.00 84.75 67 CYS A O 1
ATOM 508 N N . ARG A 1 68 ? -5.372 3.459 13.095 1.00 77.94 68 ARG A N 1
ATOM 509 C CA . ARG A 1 68 ? -6.720 3.175 13.604 1.00 77.94 68 ARG A CA 1
ATOM 510 C C . ARG A 1 68 ? -7.141 4.322 14.513 1.00 77.94 68 ARG A C 1
ATOM 512 O O . ARG A 1 68 ? -6.367 4.699 15.393 1.00 77.94 68 ARG A O 1
ATOM 519 N N . SER A 1 69 ? -8.329 4.870 14.265 1.00 61.75 69 SER A N 1
ATOM 520 C CA . SER A 1 69 ? -8.973 5.851 15.144 1.00 61.75 69 SER A CA 1
ATOM 521 C C . SER A 1 69 ? -9.761 5.188 16.268 1.00 61.75 69 SER A C 1
ATOM 523 O O . SER A 1 69 ? -10.136 4.002 16.130 1.00 61.75 69 SER A O 1
#

Sequence (69 aa):
MDLDIPGPGTPTPEEAVAPYLNAYVIADVEEEQTSATVTAEAPGGATRVFDLTLRDDGWWPDSYVECRS